Protein AF-A0A1J5NYR3-F1 (afdb_monomer_lite)

InterPro domains:
  IPR036291 NAD(P)-binding domain superfamily [SSF51735] (6-53)

Secondary structure (DSSP, 8-state):
--HHHHHHHHHHHHHHSTTSS---HHHHHHHHHHHHH-TT--S-----STTGGG-

Sequence (55 aa):
MPEAARRDMLAKTAASLPVGRVGVGEDIARQILAFMTIGFATGSIVYIDGGALIS

Radius of gyration: 14.52 Å; chains: 1; bounding box: 30×18×40 Å

pLDDT: mean 96.87, std 2.46, range [82.81, 98.31]

Structure (mmCIF, N/CA/C/O backbone):
data_AF-A0A1J5NYR3-F1
#
_entry.id   AF-A0A1J5NYR3-F1
#
loop_
_atom_site.group_PDB
_atom_site.id
_atom_site.type_symbol
_atom_site.label_atom_id
_atom_site.label_alt_id
_atom_site.label_comp_id
_atom_site.label_asym_id
_atom_site.label_entity_id
_atom_site.label_seq_id
_atom_site.pdbx_PDB_ins_code
_atom_site.Cartn_x
_atom_site.Cartn_y
_atom_site.Cartn_z
_atom_site.occupancy
_atom_site.B_iso_or_equiv
_atom_site.auth_seq_id
_atom_site.auth_comp_id
_atom_site.auth_asym_id
_atom_site.auth_atom_id
_atom_site.pdbx_PDB_model_num
ATOM 1 N N . MET A 1 1 ? 5.513 12.635 -18.812 1.00 82.81 1 MET A N 1
ATOM 2 C CA . MET A 1 1 ? 6.753 11.830 -18.894 1.00 82.81 1 MET A CA 1
ATOM 3 C C . MET A 1 1 ? 6.643 10.883 -20.081 1.00 82.81 1 MET A C 1
ATOM 5 O O . MET A 1 1 ? 5.554 10.351 -20.270 1.00 82.81 1 MET A O 1
ATOM 9 N N . PRO A 1 2 ? 7.705 10.688 -20.879 1.00 97.12 2 PRO A N 1
ATOM 10 C CA . PRO A 1 2 ? 7.730 9.650 -21.910 1.00 97.12 2 PRO A CA 1
ATOM 11 C C . PRO A 1 2 ? 7.492 8.258 -21.307 1.00 97.12 2 PRO A C 1
ATOM 13 O O . PRO A 1 2 ? 7.913 7.998 -20.179 1.00 97.12 2 PRO A O 1
ATOM 16 N N . GLU A 1 3 ? 6.840 7.357 -22.044 1.00 97.00 3 GLU A N 1
ATOM 17 C CA . GLU A 1 3 ? 6.454 6.035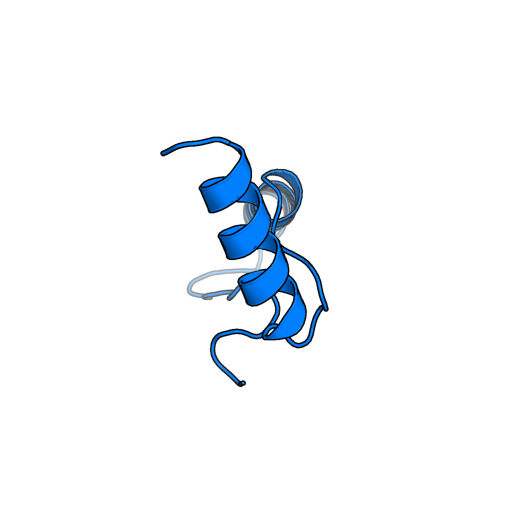 -21.528 1.00 97.00 3 GLU A CA 1
ATOM 18 C C . GLU A 1 3 ? 7.666 5.189 -21.108 1.00 97.00 3 GLU A C 1
ATOM 20 O O . GLU A 1 3 ? 7.664 4.605 -20.025 1.00 97.00 3 GLU A O 1
ATOM 25 N N . ALA A 1 4 ? 8.735 5.193 -21.910 1.00 96.81 4 ALA A N 1
ATOM 26 C CA . ALA A 1 4 ? 9.980 4.498 -21.586 1.00 96.81 4 ALA A CA 1
ATOM 27 C C . ALA A 1 4 ? 10.594 5.007 -20.271 1.00 96.81 4 ALA A C 1
ATOM 29 O O . ALA A 1 4 ? 10.901 4.220 -19.381 1.00 96.81 4 ALA A O 1
ATOM 30 N N . ALA A 1 5 ? 10.663 6.331 -20.096 1.00 97.94 5 ALA A N 1
ATOM 31 C CA . ALA A 1 5 ? 11.171 6.937 -18.867 1.00 97.94 5 ALA A CA 1
ATOM 32 C C . ALA A 1 5 ? 10.315 6.563 -17.642 1.00 97.94 5 ALA A C 1
ATOM 34 O O . ALA A 1 5 ? 10.849 6.320 -16.561 1.00 97.94 5 ALA A O 1
ATOM 35 N N . ARG A 1 6 ? 8.987 6.466 -17.811 1.00 97.50 6 ARG A N 1
ATOM 36 C CA . ARG A 1 6 ? 8.081 5.996 -16.753 1.00 97.50 6 ARG A CA 1
ATOM 37 C C . ARG A 1 6 ? 8.367 4.545 -16.374 1.00 97.50 6 ARG A C 1
ATOM 39 O O . ARG A 1 6 ? 8.417 4.231 -15.189 1.00 97.50 6 ARG A O 1
ATOM 46 N N . ARG A 1 7 ? 8.526 3.662 -17.361 1.00 97.69 7 ARG A N 1
ATOM 47 C CA . ARG A 1 7 ? 8.787 2.235 -17.125 1.00 97.69 7 ARG A CA 1
ATOM 48 C C . ARG A 1 7 ? 10.121 2.016 -16.422 1.00 97.69 7 ARG A C 1
ATOM 50 O O . ARG A 1 7 ? 10.154 1.275 -15.445 1.00 97.69 7 ARG A O 1
ATOM 57 N N . ASP A 1 8 ? 11.168 2.712 -16.851 1.00 98.25 8 ASP A N 1
ATOM 58 C CA . ASP A 1 8 ? 12.490 2.636 -16.224 1.00 98.25 8 ASP A CA 1
ATOM 59 C C . ASP A 1 8 ? 12.465 3.109 -14.772 1.00 98.25 8 ASP A C 1
ATOM 61 O O . ASP A 1 8 ? 13.056 2.474 -13.900 1.00 98.25 8 ASP A O 1
ATOM 65 N N . MET A 1 9 ? 11.757 4.206 -14.494 1.00 97.81 9 MET A N 1
ATOM 66 C CA . MET A 1 9 ? 11.569 4.695 -13.131 1.00 97.81 9 MET A CA 1
ATOM 67 C C . MET A 1 9 ? 10.888 3.635 -12.256 1.00 97.81 9 MET A C 1
ATOM 69 O O . MET A 1 9 ? 11.404 3.305 -11.193 1.00 97.81 9 MET A O 1
ATOM 73 N N . LEU A 1 10 ? 9.772 3.058 -12.717 1.00 97.88 10 LEU A N 1
ATOM 74 C CA . LEU A 1 10 ? 9.037 2.035 -11.963 1.00 97.88 10 LEU A CA 1
ATOM 75 C C . LEU A 1 10 ? 9.865 0.760 -11.751 1.00 97.88 10 LEU A C 1
ATOM 77 O O . LEU A 1 10 ? 9.818 0.184 -10.668 1.00 97.88 10 LEU A O 1
ATOM 81 N N . ALA A 1 11 ? 10.641 0.332 -12.750 1.00 98.25 11 ALA A N 1
ATOM 82 C CA . ALA A 1 11 ? 11.520 -0.830 -12.633 1.00 98.25 11 ALA A CA 1
ATOM 83 C C . ALA A 1 11 ? 12.627 -0.604 -11.592 1.00 98.25 11 ALA A C 1
ATOM 85 O O . ALA A 1 11 ? 12.881 -1.477 -10.765 1.00 98.25 11 ALA A O 1
ATOM 86 N N . LYS A 1 12 ? 13.241 0.586 -11.586 1.00 98.00 12 LYS A N 1
ATOM 87 C CA . LYS A 1 12 ? 14.240 0.969 -10.577 1.00 98.00 12 LYS A CA 1
ATOM 88 C C . LYS A 1 12 ? 13.640 0.997 -9.174 1.00 98.00 12 LYS A C 1
ATOM 90 O O . LYS A 1 12 ? 14.238 0.440 -8.263 1.00 98.00 12 LYS A O 1
ATOM 95 N N . THR A 1 13 ? 12.452 1.584 -9.014 1.00 97.75 13 THR A N 1
ATOM 96 C CA . THR A 1 13 ? 11.737 1.588 -7.730 1.00 97.75 13 THR A CA 1
ATOM 97 C C . THR A 1 13 ? 11.409 0.171 -7.266 1.00 97.75 13 THR A C 1
ATOM 99 O O . THR A 1 13 ? 11.658 -0.165 -6.119 1.00 97.75 13 THR A O 1
ATOM 102 N N . ALA A 1 14 ? 10.893 -0.692 -8.143 1.00 98.12 14 ALA A N 1
ATOM 103 C CA . ALA A 1 14 ? 10.607 -2.081 -7.786 1.00 98.12 14 ALA A CA 1
ATOM 104 C C . ALA A 1 14 ? 11.859 -2.821 -7.291 1.00 98.12 14 ALA A C 1
ATOM 106 O O . ALA A 1 14 ? 11.786 -3.525 -6.290 1.00 98.12 14 ALA A O 1
ATOM 107 N N . ALA A 1 15 ? 13.001 -2.628 -7.959 1.00 98.00 15 ALA A N 1
ATOM 108 C CA . ALA A 1 15 ? 14.261 -3.273 -7.600 1.00 98.00 15 ALA A CA 1
ATOM 109 C C . ALA A 1 15 ? 14.862 -2.771 -6.275 1.00 98.00 15 ALA A C 1
ATOM 111 O O . ALA A 1 15 ? 15.629 -3.502 -5.654 1.00 98.00 15 ALA A O 1
ATOM 112 N N . SER A 1 16 ? 14.542 -1.546 -5.844 1.00 97.00 16 SER A N 1
ATOM 113 C CA . SER A 1 16 ? 15.036 -0.992 -4.577 1.00 97.00 16 SER A CA 1
ATOM 114 C C . SER A 1 16 ? 14.170 -1.349 -3.371 1.00 97.00 16 SER A C 1
ATOM 116 O O . SER A 1 16 ? 14.628 -1.220 -2.242 1.00 97.00 16 SER A O 1
ATOM 118 N N . LEU A 1 17 ? 12.912 -1.744 -3.584 1.00 98.12 17 LEU A N 1
ATOM 119 C CA . LEU A 1 17 ? 11.981 -2.034 -2.498 1.00 98.12 17 LEU A CA 1
ATOM 120 C C . LEU A 1 17 ? 12.128 -3.481 -2.008 1.00 98.12 17 LEU A C 1
ATOM 122 O O . LEU A 1 17 ? 12.162 -4.391 -2.839 1.00 98.12 17 LEU A O 1
ATOM 126 N N . PRO A 1 18 ? 12.088 -3.733 -0.686 1.00 98.06 18 PRO A N 1
ATOM 127 C CA . PRO A 1 18 ? 12.061 -5.087 -0.130 1.00 98.06 18 PRO A CA 1
ATOM 128 C C . PRO A 1 18 ? 10.990 -6.007 -0.733 1.00 98.06 18 PRO A C 1
ATOM 130 O O . PRO A 1 18 ? 11.228 -7.197 -0.920 1.00 98.06 18 PRO A O 1
ATOM 133 N N . VAL A 1 19 ? 9.814 -5.471 -1.079 1.00 97.69 19 VAL A N 1
ATOM 134 C CA . VAL A 1 19 ? 8.732 -6.260 -1.703 1.00 97.69 19 VAL A CA 1
ATOM 135 C C . VAL A 1 19 ? 8.943 -6.557 -3.195 1.00 97.69 19 VAL A C 1
ATOM 137 O O . VAL A 1 19 ? 8.136 -7.275 -3.784 1.00 97.69 19 VAL A O 1
ATOM 140 N N . GLY A 1 20 ? 9.974 -5.993 -3.835 1.00 98.00 20 GLY A N 1
ATOM 141 C CA . GLY A 1 20 ? 10.349 -6.289 -5.223 1.00 98.00 20 GLY A CA 1
ATOM 142 C C . GLY A 1 20 ? 9.372 -5.796 -6.300 1.00 98.00 20 GLY A C 1
ATOM 143 O O . GLY A 1 20 ? 9.448 -6.236 -7.448 1.00 98.00 20 GLY A O 1
ATOM 144 N N . ARG A 1 21 ? 8.419 -4.917 -5.959 1.00 98.06 21 ARG A N 1
ATOM 145 C CA . ARG A 1 21 ? 7.417 -4.371 -6.890 1.00 98.06 21 ARG A CA 1
ATOM 146 C C . ARG A 1 21 ? 6.973 -2.967 -6.505 1.00 98.06 21 ARG A C 1
ATOM 148 O O . ARG A 1 21 ? 7.036 -2.582 -5.343 1.00 98.06 21 ARG A O 1
ATOM 155 N N . VAL A 1 22 ? 6.435 -2.237 -7.478 1.00 98.00 22 VAL A N 1
ATOM 156 C CA . VAL A 1 22 ? 5.716 -0.986 -7.208 1.00 98.00 22 VAL A CA 1
ATOM 157 C C . VAL A 1 22 ? 4.334 -1.269 -6.614 1.00 98.00 22 VAL A C 1
ATOM 159 O O . VAL A 1 22 ? 3.706 -2.291 -6.914 1.00 98.00 22 VAL A O 1
ATOM 162 N N . GLY A 1 23 ? 3.875 -0.360 -5.756 1.00 97.44 23 GLY A N 1
ATOM 163 C CA . GLY A 1 23 ? 2.521 -0.393 -5.215 1.00 97.44 23 GLY A CA 1
ATOM 164 C C . GLY A 1 23 ? 1.466 -0.146 -6.295 1.00 97.44 23 GLY A C 1
ATOM 165 O O . GLY A 1 23 ? 1.700 0.588 -7.260 1.00 97.44 23 GLY A O 1
ATOM 166 N N . VAL A 1 24 ? 0.298 -0.752 -6.111 1.00 97.69 24 VAL A N 1
ATOM 167 C CA . VAL A 1 24 ? -0.913 -0.515 -6.907 1.00 97.69 24 VAL A CA 1
ATOM 168 C C . VAL A 1 24 ? -2.022 0.044 -6.016 1.00 97.69 24 VAL A C 1
ATOM 170 O O . VAL A 1 24 ? -1.932 -0.011 -4.788 1.00 97.69 24 VAL A O 1
ATOM 173 N N . GLY A 1 25 ? -3.080 0.597 -6.613 1.00 98.12 25 GLY A N 1
ATOM 174 C CA . GLY A 1 25 ? -4.167 1.226 -5.852 1.00 98.12 25 GLY A CA 1
ATOM 175 C C . GLY A 1 25 ? -4.826 0.271 -4.850 1.00 98.12 25 GLY A C 1
ATOM 176 O O . GLY A 1 25 ? -5.179 0.667 -3.739 1.00 98.12 25 GLY A O 1
ATOM 177 N N . GLU A 1 26 ? -4.911 -1.011 -5.201 1.00 98.31 26 GLU A N 1
ATOM 178 C CA . GLU A 1 26 ? -5.488 -2.062 -4.370 1.00 98.31 26 GLU A CA 1
ATOM 179 C C . GLU A 1 26 ? -4.681 -2.333 -3.092 1.00 98.31 26 GLU A C 1
ATOM 181 O O . GLU A 1 26 ? -5.243 -2.841 -2.121 1.00 98.31 26 GLU A O 1
ATOM 186 N N . ASP A 1 27 ? -3.383 -2.017 -3.051 1.00 97.81 27 ASP A N 1
ATOM 187 C CA . ASP A 1 27 ? -2.582 -2.160 -1.828 1.00 97.81 27 ASP A CA 1
ATOM 188 C C . ASP A 1 27 ? -3.063 -1.182 -0.747 1.00 97.81 27 ASP A C 1
ATOM 190 O O . ASP A 1 27 ? -3.238 -1.561 0.410 1.00 97.81 27 ASP A O 1
ATOM 194 N N . ILE A 1 28 ? -3.364 0.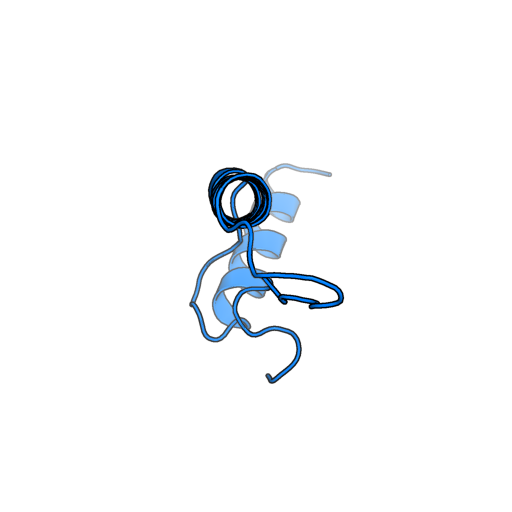057 -1.144 1.00 97.88 28 ILE A N 1
ATOM 195 C CA . ILE A 1 28 ? -3.857 1.105 -0.244 1.00 97.88 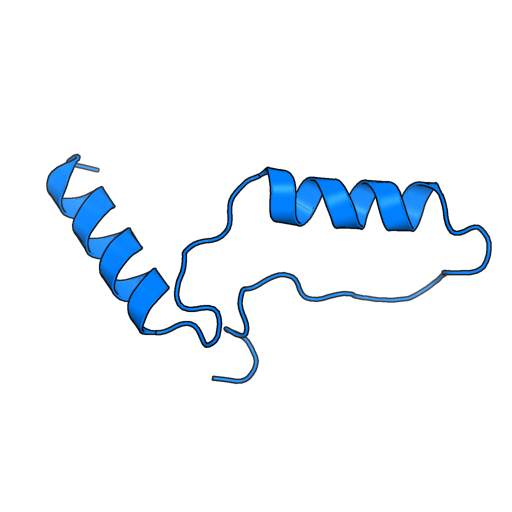28 ILE A CA 1
ATOM 196 C C . ILE A 1 28 ? -5.329 0.873 0.105 1.00 97.88 28 ILE A C 1
ATOM 198 O O . ILE A 1 28 ? -5.718 0.967 1.271 1.00 97.88 28 ILE A O 1
ATOM 202 N N . ALA A 1 29 ? -6.149 0.524 -0.893 1.00 98.31 29 ALA A N 1
ATOM 203 C CA . ALA A 1 29 ? -7.583 0.311 -0.705 1.00 98.31 29 ALA A CA 1
ATOM 204 C C . ALA A 1 29 ? -7.879 -0.761 0.356 1.00 98.31 29 ALA A C 1
ATOM 206 O O . ALA A 1 29 ? -8.770 -0.578 1.184 1.00 98.31 29 ALA A O 1
ATOM 207 N N . ARG A 1 30 ? -7.100 -1.852 0.388 1.00 97.75 30 ARG A N 1
ATOM 208 C CA . ARG A 1 30 ? -7.259 -2.913 1.397 1.00 97.75 30 ARG A CA 1
ATOM 209 C C . ARG A 1 30 ? -7.067 -2.404 2.824 1.00 97.75 30 ARG A C 1
ATOM 211 O O . ARG A 1 30 ? -7.856 -2.763 3.694 1.0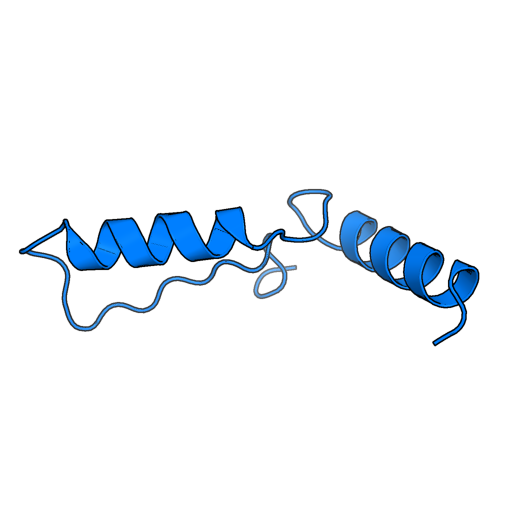0 97.75 30 ARG A O 1
ATOM 218 N N . GLN A 1 31 ? -6.071 -1.555 3.073 1.00 97.62 31 GLN A N 1
ATOM 219 C CA . GLN A 1 31 ? -5.843 -1.019 4.417 1.00 97.62 31 GLN A CA 1
ATOM 220 C C . GLN A 1 31 ? -6.904 0.008 4.819 1.00 97.62 31 GLN A C 1
ATOM 222 O O . GLN A 1 31 ? -7.308 0.039 5.980 1.00 97.62 31 GLN A O 1
ATOM 227 N N . ILE A 1 32 ? -7.391 0.816 3.871 1.00 97.50 32 ILE A N 1
ATOM 228 C CA . ILE A 1 32 ? -8.521 1.721 4.1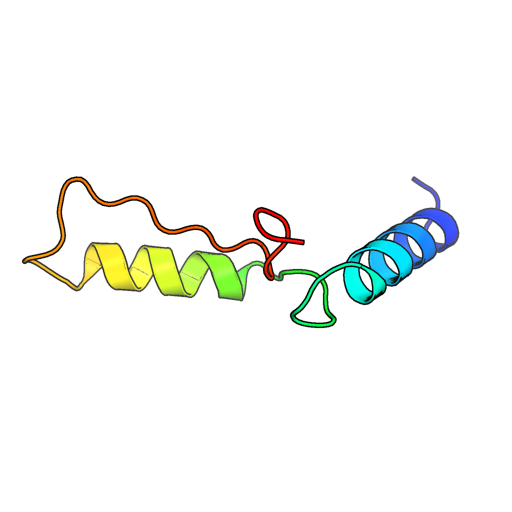20 1.00 97.50 32 ILE A CA 1
ATOM 229 C C . ILE A 1 32 ? -9.737 0.909 4.574 1.00 97.50 32 ILE A C 1
ATOM 231 O O . ILE A 1 32 ? -10.322 1.215 5.611 1.00 97.50 32 ILE A O 1
ATOM 235 N N . LEU A 1 33 ? -10.075 -0.163 3.849 1.00 97.81 33 LEU A N 1
ATOM 236 C CA . LEU A 1 33 ? -11.172 -1.053 4.231 1.00 97.81 33 LEU A CA 1
ATOM 237 C C . LEU A 1 33 ? -10.943 -1.670 5.615 1.00 97.81 33 LEU A C 1
ATOM 239 O O . LEU A 1 33 ? -11.864 -1.673 6.424 1.00 97.81 33 LEU A O 1
ATOM 243 N N . ALA A 1 34 ? -9.721 -2.110 5.924 1.00 96.94 34 ALA A N 1
ATOM 244 C CA . ALA A 1 34 ? -9.394 -2.640 7.245 1.00 96.94 34 ALA A CA 1
ATOM 245 C C . ALA A 1 34 ? -9.660 -1.616 8.365 1.00 96.94 34 ALA A C 1
ATOM 247 O O . ALA A 1 34 ? -10.283 -1.963 9.368 1.00 96.94 34 ALA A O 1
ATOM 248 N N . PHE A 1 35 ? -9.266 -0.349 8.191 1.00 96.44 35 PHE A N 1
ATOM 249 C CA . PHE A 1 35 ? -9.581 0.702 9.166 1.00 96.44 35 PHE A CA 1
ATOM 250 C C . PHE A 1 35 ? -11.079 0.987 9.285 1.00 96.44 35 PHE A C 1
ATOM 252 O O . PHE A 1 35 ? -11.553 1.268 10.380 1.00 96.44 35 PHE A O 1
ATOM 259 N N . MET A 1 36 ? -11.840 0.880 8.196 1.00 96.88 36 MET A N 1
ATOM 260 C CA . MET A 1 36 ? -13.296 1.048 8.241 1.00 96.88 36 MET A CA 1
ATOM 261 C C . MET A 1 36 ? -14.002 -0.097 8.982 1.00 96.88 36 MET A C 1
ATOM 263 O O . MET A 1 36 ? -15.079 0.115 9.534 1.00 96.88 36 MET A O 1
ATOM 267 N N . THR A 1 37 ? -13.430 -1.306 8.984 1.00 97.38 37 THR A N 1
ATOM 268 C CA . THR A 1 37 ? -14.096 -2.506 9.518 1.00 97.38 37 THR A CA 1
ATOM 269 C C . THR A 1 37 ? -13.609 -2.948 10.898 1.00 97.38 37 THR A C 1
ATOM 271 O O . THR A 1 37 ? -14.289 -3.736 11.553 1.00 97.38 37 THR A O 1
ATOM 274 N N . ILE A 1 38 ? -12.449 -2.477 11.366 1.00 96.94 38 ILE A N 1
ATOM 275 C CA . ILE A 1 38 ? -11.891 -2.857 12.674 1.00 96.94 38 ILE A CA 1
ATOM 276 C C . ILE A 1 38 ? -12.270 -1.805 13.723 1.00 96.94 38 ILE A C 1
ATOM 278 O O . ILE A 1 38 ? -11.545 -0.842 13.954 1.00 96.94 38 ILE A O 1
ATOM 282 N N . GLY A 1 39 ? -13.389 -2.024 14.421 1.00 95.38 39 GLY A N 1
ATOM 283 C CA . GLY A 1 39 ? -13.939 -1.071 15.399 1.00 95.38 39 GLY A CA 1
ATOM 284 C C . GLY A 1 39 ? -13.110 -0.836 16.673 1.00 95.38 39 GLY A C 1
ATOM 285 O O . GLY A 1 39 ? -13.484 0.001 17.487 1.00 95.38 39 GLY A O 1
ATOM 286 N N . PHE A 1 40 ? -12.004 -1.560 16.866 1.00 96.44 40 PHE A N 1
ATOM 287 C CA . PHE A 1 40 ? -11.099 -1.395 18.014 1.00 96.44 40 PHE A CA 1
ATOM 288 C C . PHE A 1 40 ? -9.756 -0.742 17.643 1.00 96.44 40 PHE A C 1
ATOM 290 O O . PHE A 1 40 ? -8.946 -0.449 18.519 1.00 96.44 40 PHE A O 1
ATOM 297 N N . ALA A 1 41 ? -9.500 -0.505 16.353 1.00 95.56 41 ALA A N 1
ATOM 298 C CA . ALA A 1 41 ? -8.295 0.177 15.900 1.00 95.56 41 ALA A CA 1
ATOM 299 C C . ALA A 1 41 ? -8.527 1.695 15.896 1.00 95.56 41 ALA A C 1
ATOM 301 O O . ALA A 1 41 ? -9.402 2.198 15.197 1.00 95.56 41 ALA A O 1
ATOM 302 N N . THR A 1 42 ? -7.727 2.438 16.661 1.00 96.00 42 THR A N 1
ATOM 303 C CA . THR A 1 42 ? -7.744 3.909 16.675 1.00 96.00 42 THR A CA 1
ATOM 304 C C . THR A 1 42 ? -6.337 4.466 16.889 1.00 96.00 42 THR A C 1
ATOM 306 O O . THR A 1 42 ? -5.447 3.753 17.354 1.00 96.00 42 THR A O 1
ATOM 309 N N . GLY A 1 43 ? -6.110 5.722 16.492 1.00 96.81 43 GLY A N 1
ATOM 310 C CA . GLY A 1 43 ? -4.845 6.446 16.697 1.00 96.81 43 GLY A CA 1
ATOM 311 C C . GLY A 1 43 ? -3.599 5.811 16.063 1.00 96.81 43 GLY A C 1
ATOM 312 O O . GLY A 1 43 ? -2.484 6.172 16.423 1.00 96.81 43 GLY A O 1
ATOM 313 N N . SER A 1 44 ? -3.773 4.851 15.154 1.00 95.75 44 SER A N 1
ATOM 314 C CA . SER A 1 44 ? -2.685 4.049 14.590 1.00 95.75 44 SER A CA 1
ATOM 315 C C . SER A 1 44 ? -2.287 4.538 13.198 1.00 95.75 44 SER A C 1
ATOM 317 O O . SER A 1 44 ? -3.141 4.933 12.407 1.00 95.75 44 SER A O 1
ATOM 319 N N . ILE A 1 45 ? -0.993 4.455 12.882 1.00 96.19 45 ILE A N 1
ATOM 320 C CA . ILE A 1 45 ? -0.438 4.722 11.548 1.00 96.19 45 ILE A CA 1
ATOM 321 C C . ILE A 1 45 ? 0.081 3.401 10.978 1.00 96.19 45 ILE A C 1
ATOM 323 O O . ILE A 1 45 ? 0.799 2.674 11.659 1.00 96.19 45 ILE A O 1
ATOM 327 N N . VAL A 1 46 ? -0.271 3.102 9.726 1.00 96.12 46 VAL A N 1
ATOM 328 C CA . VAL A 1 46 ? 0.228 1.932 8.991 1.00 96.12 46 VAL A CA 1
ATOM 329 C C . VAL A 1 46 ? 0.936 2.415 7.731 1.00 96.12 46 VAL A C 1
ATOM 331 O O . VAL A 1 46 ? 0.343 3.122 6.917 1.00 96.12 46 VAL A O 1
ATOM 334 N N . TYR A 1 47 ? 2.199 2.022 7.571 1.00 97.06 47 TYR A N 1
ATOM 335 C CA . TYR A 1 47 ? 2.982 2.290 6.367 1.00 97.06 47 TYR A CA 1
ATOM 336 C C . TYR A 1 47 ? 2.742 1.188 5.333 1.00 97.06 47 TYR A C 1
ATOM 338 O O . TYR A 1 47 ? 2.859 0.002 5.636 1.00 97.06 47 TYR A O 1
ATOM 346 N N . ILE A 1 48 ? 2.398 1.593 4.110 1.00 97.81 48 ILE A N 1
ATOM 347 C CA . ILE A 1 48 ? 2.159 0.703 2.966 1.00 97.81 48 ILE A CA 1
ATOM 348 C C . ILE A 1 48 ? 3.019 1.199 1.807 1.00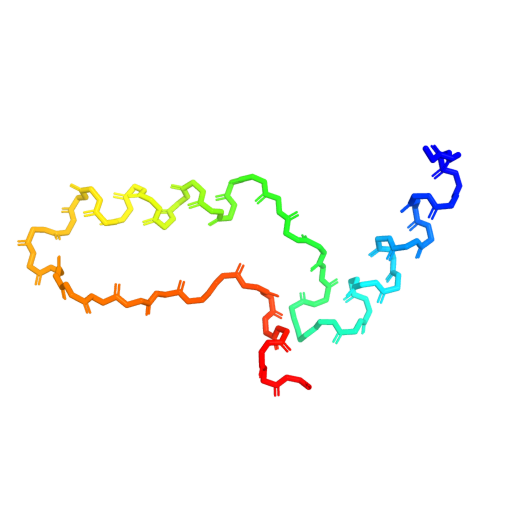 97.81 48 ILE A C 1
ATOM 350 O O . ILE A 1 48 ? 2.548 1.846 0.874 1.00 97.81 48 ILE A O 1
ATOM 354 N N . ASP A 1 49 ? 4.316 0.959 1.907 1.00 97.31 49 ASP A N 1
ATOM 355 C CA . ASP A 1 49 ? 5.323 1.567 1.035 1.00 97.31 49 ASP A CA 1
ATOM 356 C C . ASP A 1 49 ? 6.257 0.534 0.391 1.00 97.31 49 ASP A C 1
ATOM 358 O O . ASP A 1 49 ? 7.271 0.884 -0.204 1.00 97.31 49 ASP A O 1
ATOM 362 N N . GLY A 1 50 ? 5.933 -0.755 0.518 1.00 97.44 50 GLY A N 1
ATOM 363 C CA . GLY A 1 50 ? 6.783 -1.831 0.020 1.00 97.44 50 GLY A CA 1
ATOM 364 C C . GLY A 1 50 ? 8.100 -1.996 0.784 1.00 97.44 50 GLY A C 1
ATOM 365 O O . GLY A 1 50 ? 8.996 -2.673 0.283 1.00 97.44 50 GLY A O 1
ATOM 366 N N . GLY A 1 51 ? 8.215 -1.402 1.976 1.00 97.56 51 GLY A N 1
ATOM 367 C CA . GLY A 1 51 ? 9.414 -1.424 2.807 1.00 97.56 51 GLY A CA 1
ATOM 368 C C . GLY A 1 51 ? 10.360 -0.245 2.573 1.00 97.56 51 GLY A C 1
ATOM 369 O O . GLY A 1 51 ? 11.460 -0.274 3.108 1.00 97.56 51 GLY A O 1
ATOM 370 N N . ALA A 1 52 ? 9.951 0.778 1.812 1.00 97.19 52 ALA A N 1
ATOM 371 C CA . ALA A 1 52 ? 10.783 1.943 1.493 1.00 97.19 52 ALA A CA 1
ATOM 372 C C . ALA A 1 52 ? 11.344 2.658 2.734 1.00 97.19 52 ALA A C 1
ATOM 374 O O . ALA A 1 52 ? 12.476 3.130 2.714 1.00 97.19 52 ALA A O 1
ATOM 375 N N . LEU A 1 53 ? 10.560 2.749 3.812 1.00 96.69 53 LEU A N 1
ATOM 376 C CA . LEU A 1 53 ? 10.941 3.447 5.040 1.00 96.69 53 LEU A CA 1
ATOM 377 C C . LEU A 1 53 ? 12.077 2.753 5.808 1.00 96.69 53 LEU A C 1
ATOM 379 O O . LEU A 1 53 ? 12.728 3.391 6.633 1.00 96.69 53 LEU A O 1
ATOM 383 N N . ILE A 1 54 ? 12.287 1.454 5.581 1.00 94.56 54 ILE A N 1
ATOM 384 C CA . ILE A 1 54 ? 13.233 0.627 6.347 1.00 94.56 54 ILE A CA 1
ATOM 385 C C . ILE A 1 54 ? 14.409 0.099 5.517 1.00 94.56 54 ILE A C 1
ATOM 387 O O . ILE A 1 54 ? 15.232 -0.649 6.044 1.00 94.56 54 ILE A O 1
ATOM 391 N N . SER A 1 55 ? 14.445 0.426 4.227 1.00 87.50 55 SER A N 1
ATOM 392 C CA . SER A 1 55 ? 15.486 0.019 3.276 1.00 87.50 55 SER A CA 1
ATOM 393 C C . SER A 1 55 ? 16.595 1.050 3.132 1.00 87.50 55 SER A C 1
ATOM 395 O O . SER A 1 55 ? 16.282 2.259 3.202 1.00 87.50 55 SER A O 1
#

Organism: NCBI:txid410659

Foldseek 3Di:
DDPVVVVVVQQVLLCPALQSGADDPVLVVVVVVVVVPPPPDDPDDDDSGSRPVPD